Protein AF-A0A843EVI7-F1 (afdb_monomer)

Solvent-accessible surface area (backbone atoms only — not comparable to full-atom values): 4053 Å² total; per-residue (Å²): 141,85,88,86,82,62,78,87,46,49,68,34,57,73,72,32,74,67,48,34,50,54,54,52,51,51,55,53,51,52,52,50,48,55,24,59,79,66,72,25,95,46,72,76,48,46,78,67,50,92,80,84,76,65,66,72,65,34,54,56,60,73,76,106

Structure (mmCIF, N/CA/C/O backbone):
data_AF-A0A843EVI7-F1
#
_entry.id   AF-A0A843EVI7-F1
#
loop_
_atom_site.group_PDB
_atom_site.id
_atom_site.type_symbol
_atom_site.label_atom_id
_atom_site.label_alt_id
_atom_site.label_comp_id
_atom_site.label_asym_id
_atom_site.label_entity_id
_atom_site.label_seq_id
_atom_site.pdbx_PDB_ins_code
_atom_site.Cartn_x
_atom_site.Cartn_y
_atom_site.Cartn_z
_atom_site.occupancy
_atom_site.B_iso_or_equiv
_atom_site.auth_seq_id
_atom_site.auth_comp_id
_atom_site.auth_asym_id
_atom_site.auth_atom_id
_atom_site.pdbx_PDB_model_num
ATOM 1 N N . ASN A 1 1 ? 11.958 2.560 4.926 1.00 79.50 1 ASN A N 1
ATOM 2 C CA . ASN A 1 1 ? 11.128 3.416 4.046 1.00 79.50 1 ASN A CA 1
ATOM 3 C C . ASN A 1 1 ? 9.665 3.039 4.211 1.00 79.50 1 ASN A C 1
ATOM 5 O O . ASN A 1 1 ? 9.395 1.872 4.472 1.00 79.50 1 ASN A O 1
ATOM 9 N N . CYS A 1 2 ? 8.751 4.003 4.098 1.00 90.75 2 CYS A N 1
ATOM 10 C CA . CYS A 1 2 ? 7.300 3.818 4.220 1.00 90.75 2 CYS A CA 1
ATOM 11 C C . CYS A 1 2 ? 6.552 4.751 3.250 1.00 90.75 2 CYS A C 1
ATOM 13 O O . CYS A 1 2 ? 7.132 5.723 2.769 1.00 90.75 2 CYS A O 1
ATOM 15 N N . ALA A 1 3 ? 5.282 4.446 2.972 1.00 92.38 3 ALA A N 1
ATOM 16 C CA . ALA A 1 3 ? 4.367 5.324 2.242 1.00 92.38 3 ALA A CA 1
ATOM 17 C C . ALA A 1 3 ? 3.432 6.047 3.226 1.00 92.38 3 ALA A C 1
ATOM 19 O O . ALA A 1 3 ? 3.062 5.480 4.256 1.00 92.38 3 ALA A O 1
ATOM 20 N N . GLY A 1 4 ? 3.055 7.287 2.909 1.00 93.19 4 GLY A N 1
ATOM 21 C CA . GLY A 1 4 ? 2.158 8.110 3.722 1.00 93.19 4 GLY A CA 1
ATOM 22 C C . GLY A 1 4 ? 0.938 8.566 2.930 1.00 93.19 4 GLY A C 1
ATOM 23 O O . GLY A 1 4 ? 1.043 8.877 1.746 1.00 93.19 4 GLY A O 1
ATOM 24 N N . ALA A 1 5 ? -0.218 8.623 3.589 1.00 93.12 5 ALA A N 1
ATOM 25 C CA . ALA A 1 5 ? -1.458 9.120 3.007 1.00 93.12 5 ALA A CA 1
ATOM 26 C C . ALA A 1 5 ? -2.255 9.910 4.054 1.00 93.12 5 ALA A C 1
ATOM 28 O O . ALA A 1 5 ? -2.360 9.478 5.200 1.00 93.12 5 ALA A O 1
ATOM 29 N N . ALA A 1 6 ? -2.826 11.050 3.653 1.00 90.69 6 ALA A N 1
ATOM 30 C CA . ALA A 1 6 ? -3.662 11.892 4.516 1.00 90.69 6 ALA A CA 1
ATOM 31 C C . ALA A 1 6 ? -5.121 11.921 4.035 1.00 90.69 6 ALA A C 1
ATOM 33 O O . ALA A 1 6 ? -6.017 11.451 4.730 1.00 90.69 6 ALA A O 1
ATOM 34 N N . GLY A 1 7 ? -5.363 12.389 2.805 1.00 93.88 7 GLY A N 1
ATOM 35 C CA . GLY A 1 7 ? -6.722 12.502 2.257 1.00 93.88 7 GLY A CA 1
ATOM 36 C C . GLY A 1 7 ? -7.479 11.171 2.166 1.00 93.88 7 GLY A C 1
ATOM 37 O O . GLY A 1 7 ? -8.699 11.152 2.273 1.00 93.88 7 GLY A O 1
ATOM 38 N N . LEU A 1 8 ? -6.752 10.056 2.047 1.00 91.81 8 LEU A N 1
ATOM 39 C CA . LEU A 1 8 ? -7.300 8.704 1.893 1.00 91.81 8 LEU A CA 1
ATOM 40 C C . LEU A 1 8 ? -8.161 8.230 3.073 1.00 91.81 8 LEU A C 1
ATOM 42 O O . LEU A 1 8 ? -9.032 7.390 2.870 1.00 91.81 8 LEU A O 1
ATOM 46 N N . VAL A 1 9 ? -7.881 8.720 4.283 1.00 94.50 9 VAL A N 1
ATOM 47 C CA . VAL A 1 9 ? -8.564 8.307 5.523 1.00 94.50 9 VAL A CA 1
ATOM 48 C C . VAL A 1 9 ? -9.432 9.416 6.112 1.00 94.50 9 VAL A C 1
ATOM 50 O O . VAL A 1 9 ? -10.075 9.214 7.139 1.00 94.50 9 VAL A O 1
ATOM 53 N N . LEU A 1 10 ? -9.429 10.604 5.497 1.00 96.06 10 LEU A N 1
ATOM 54 C CA . LEU A 1 10 ? -10.036 11.803 6.069 1.00 96.06 10 LEU A CA 1
ATOM 55 C C . LEU A 1 10 ? -11.559 11.672 6.194 1.00 96.06 10 LEU A C 1
ATOM 57 O O . LEU A 1 10 ? -12.131 12.101 7.193 1.00 96.06 10 LEU A O 1
ATOM 61 N N . LYS A 1 11 ? -12.207 11.050 5.202 1.00 95.88 11 LYS A N 1
ATOM 62 C CA . LYS A 1 11 ? -13.654 10.816 5.221 1.00 95.88 11 LYS A CA 1
ATOM 63 C C . LYS A 1 11 ? -14.030 9.838 6.332 1.00 95.88 11 LYS A C 1
ATOM 65 O O . LYS A 1 11 ? -14.882 10.141 7.159 1.00 95.88 11 LYS A O 1
ATOM 70 N N . GLU A 1 12 ? -13.366 8.692 6.383 1.00 96.88 12 GLU A N 1
ATOM 71 C CA . GLU A 1 12 ? -13.636 7.641 7.361 1.00 96.88 12 GLU A CA 1
ATOM 72 C C . GLU A 1 12 ? -13.310 8.100 8.792 1.00 96.88 12 GLU A C 1
ATOM 74 O O . GLU A 1 12 ? -13.999 7.713 9.736 1.00 96.88 12 GLU A O 1
ATOM 79 N N . ALA A 1 13 ? -12.315 8.979 8.956 1.00 96.69 13 ALA A N 1
ATOM 80 C CA . ALA A 1 13 ? -11.976 9.592 10.239 1.00 96.69 13 ALA A CA 1
ATOM 81 C C . ALA A 1 13 ? -13.087 10.500 10.785 1.00 96.69 13 ALA A C 1
ATOM 83 O O . ALA A 1 13 ? -13.265 10.561 12.000 1.00 96.69 13 ALA A O 1
ATOM 84 N N . ALA A 1 14 ? -13.848 11.166 9.911 1.00 97.25 14 ALA A N 1
ATOM 85 C CA . ALA A 1 14 ? -15.013 11.952 10.312 1.00 97.25 14 ALA A CA 1
ATOM 86 C C . ALA A 1 14 ? -16.211 11.074 10.723 1.00 97.25 14 ALA A C 1
ATOM 88 O O . ALA A 1 14 ? -17.090 11.540 11.443 1.00 97.25 14 ALA A O 1
ATOM 89 N N . GLU A 1 15 ? -16.251 9.813 10.281 1.00 97.38 15 GLU A N 1
ATOM 90 C CA . GLU A 1 15 ? -17.339 8.880 10.582 1.00 97.38 15 GLU A CA 1
ATOM 91 C C . GLU A 1 15 ? -17.120 8.152 11.916 1.00 97.38 15 GLU A C 1
ATOM 93 O O . GLU A 1 15 ? -17.972 8.207 12.800 1.00 97.38 15 GLU A O 1
ATOM 98 N N . SER A 1 16 ? -16.009 7.417 12.066 1.00 98.12 16 SER A N 1
ATOM 99 C CA .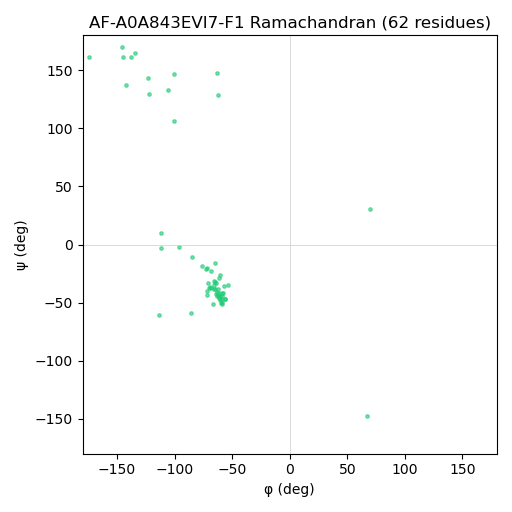 SER A 1 16 ? -15.665 6.708 13.311 1.00 98.12 16 SER A CA 1
ATOM 100 C C . SER A 1 16 ? -14.281 6.052 13.252 1.00 98.12 16 SER A C 1
ATOM 102 O O . SER A 1 16 ? -13.774 5.713 12.183 1.00 98.12 16 SER A O 1
ATOM 104 N N . ALA A 1 17 ? -13.715 5.727 14.419 1.00 97.94 17 ALA A N 1
ATOM 105 C CA . ALA A 1 17 ? -12.489 4.926 14.506 1.00 97.94 17 ALA A CA 1
ATOM 106 C C . ALA A 1 17 ? -12.619 3.551 13.818 1.00 97.94 17 ALA A C 1
ATOM 108 O O . ALA A 1 17 ? -11.668 3.074 13.200 1.00 97.94 17 ALA A O 1
ATOM 109 N N . GLU A 1 18 ? -13.793 2.917 13.883 1.00 98.44 18 GLU A N 1
ATOM 110 C CA . GLU A 1 18 ? -14.025 1.626 13.224 1.00 98.44 18 GLU A CA 1
ATOM 111 C C . GLU A 1 18 ? -14.092 1.742 11.697 1.00 98.44 18 GLU A C 1
ATOM 113 O O . GLU A 1 18 ? -13.630 0.844 10.993 1.00 98.44 18 GLU A O 1
ATOM 118 N N . ALA A 1 19 ? -14.609 2.852 11.160 1.00 98.06 19 ALA A N 1
ATOM 119 C CA . ALA A 1 19 ? -14.558 3.120 9.722 1.00 98.06 19 ALA A CA 1
ATOM 120 C C . ALA A 1 19 ? -13.108 3.246 9.232 1.00 98.06 19 ALA A C 1
ATOM 122 O O . ALA A 1 19 ? -12.739 2.614 8.239 1.00 98.06 19 ALA A O 1
ATOM 123 N N . VAL A 1 20 ? -12.262 3.962 9.981 1.00 97.75 20 VAL A N 1
ATOM 124 C CA . VAL A 1 20 ? -10.824 4.069 9.685 1.00 97.75 20 VAL A CA 1
ATOM 125 C C . VAL A 1 20 ? -10.149 2.702 9.722 1.00 97.75 20 VAL A C 1
ATOM 127 O O . VAL A 1 20 ? -9.436 2.354 8.782 1.00 97.75 20 VAL A O 1
ATOM 130 N N . LYS A 1 21 ? -10.392 1.892 10.762 1.00 98.12 21 LYS A N 1
ATOM 131 C CA . LYS A 1 21 ? -9.816 0.541 10.854 1.00 98.12 21 LYS A CA 1
ATOM 132 C C . LYS A 1 21 ? -10.182 -0.309 9.641 1.00 98.12 21 LYS A C 1
ATOM 134 O O . LYS A 1 21 ? -9.287 -0.890 9.037 1.00 98.12 21 LYS A O 1
ATOM 139 N N . ARG A 1 22 ? -11.456 -0.321 9.229 1.00 98.12 22 ARG A N 1
ATOM 140 C CA . ARG A 1 22 ? -11.895 -1.049 8.024 1.00 98.12 22 ARG A CA 1
ATOM 141 C C . ARG A 1 22 ? -11.165 -0.573 6.768 1.00 98.12 22 ARG A C 1
ATOM 143 O O . ARG A 1 22 ? -10.699 -1.403 5.992 1.00 98.12 22 ARG A O 1
ATOM 150 N N . LYS A 1 23 ? -11.022 0.743 6.587 1.00 97.56 23 LYS A N 1
ATOM 151 C CA . LYS A 1 23 ? -10.293 1.323 5.450 1.00 97.56 23 LYS A CA 1
ATOM 152 C C . LYS A 1 23 ? -8.822 0.904 5.437 1.00 97.56 23 LYS A C 1
ATOM 154 O O . LYS A 1 23 ? -8.320 0.483 4.399 1.00 97.56 23 LYS A O 1
ATOM 159 N N . LEU A 1 24 ? -8.151 0.970 6.586 1.00 97.62 24 LEU A N 1
ATOM 160 C CA . LEU A 1 24 ? -6.756 0.550 6.732 1.00 97.62 24 LEU A CA 1
ATOM 161 C C . LEU A 1 24 ? -6.576 -0.954 6.493 1.00 97.62 24 LEU A C 1
ATOM 163 O O . LEU A 1 24 ? -5.598 -1.351 5.863 1.00 97.62 24 LEU A O 1
ATOM 167 N N . THR A 1 25 ? -7.520 -1.788 6.939 1.00 98.25 25 THR A N 1
ATOM 168 C CA . THR A 1 25 ? -7.507 -3.228 6.647 1.00 98.25 25 THR A CA 1
ATOM 169 C C . THR A 1 25 ? -7.575 -3.489 5.145 1.00 98.25 25 THR A C 1
ATOM 171 O O . THR A 1 25 ? -6.782 -4.282 4.653 1.00 98.25 25 THR A O 1
ATOM 174 N N . ILE A 1 26 ? -8.447 -2.795 4.406 1.00 97.81 26 ILE A N 1
ATOM 175 C CA . ILE A 1 26 ? -8.533 -2.935 2.941 1.00 97.81 26 ILE A CA 1
ATOM 176 C C . ILE A 1 26 ? -7.190 -2.593 2.285 1.00 97.81 26 ILE A C 1
ATOM 178 O O . ILE A 1 26 ? -6.668 -3.400 1.525 1.00 97.81 26 ILE A O 1
ATOM 182 N N . ILE A 1 27 ? -6.589 -1.455 2.647 1.00 97.12 27 ILE A N 1
ATOM 183 C CA . ILE A 1 27 ? -5.289 -1.023 2.100 1.00 97.12 27 ILE A CA 1
ATOM 184 C C . ILE A 1 27 ? -4.196 -2.064 2.38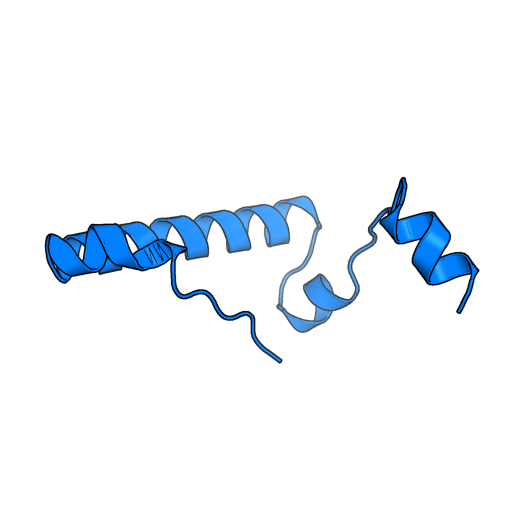1 1.00 97.12 27 ILE A C 1
ATOM 186 O O . ILE A 1 27 ? -3.371 -2.363 1.518 1.00 97.12 27 ILE A O 1
ATOM 190 N N . MET A 1 28 ? -4.181 -2.631 3.589 1.00 97.25 28 MET A N 1
ATOM 191 C CA . MET A 1 28 ? -3.227 -3.675 3.957 1.00 97.25 28 MET A CA 1
ATOM 192 C C . MET A 1 28 ? -3.415 -4.945 3.117 1.00 97.25 28 MET A C 1
ATOM 194 O O . MET A 1 28 ? -2.425 -5.532 2.682 1.00 97.25 28 MET A O 1
ATOM 198 N N . GLU A 1 29 ? -4.653 -5.380 2.881 1.00 98.50 29 GLU A N 1
ATOM 199 C CA . GLU A 1 29 ? -4.928 -6.563 2.059 1.00 98.50 29 GLU A CA 1
ATOM 200 C C . GLU A 1 29 ? -4.622 -6.322 0.573 1.00 98.50 29 GLU A C 1
ATOM 202 O O . GLU A 1 29 ? -4.046 -7.191 -0.079 1.00 98.50 29 GLU A O 1
ATOM 207 N N . GLU A 1 30 ? -4.894 -5.127 0.045 1.00 98.06 30 GLU A N 1
ATOM 208 C CA . GLU A 1 30 ? -4.505 -4.739 -1.318 1.00 98.06 30 GLU A CA 1
ATOM 209 C C . GLU A 1 30 ? -2.979 -4.718 -1.493 1.00 98.06 30 GLU A C 1
ATOM 211 O O . GLU A 1 30 ? -2.460 -5.221 -2.493 1.00 98.06 30 GLU A O 1
ATOM 216 N N . LEU A 1 31 ? -2.235 -4.221 -0.496 1.00 97.62 31 LEU A N 1
ATOM 217 C CA . LEU A 1 31 ? -0.771 -4.281 -0.498 1.00 97.62 31 LEU A CA 1
ATOM 218 C C . LEU A 1 31 ? -0.269 -5.732 -0.522 1.00 97.62 31 LEU A C 1
ATOM 220 O O . LEU A 1 31 ? 0.620 -6.062 -1.310 1.00 97.62 31 LEU A O 1
ATOM 224 N N . LYS A 1 32 ? -0.847 -6.615 0.301 1.00 98.00 32 LYS A N 1
ATOM 225 C CA . LYS A 1 32 ? -0.508 -8.048 0.291 1.00 98.00 32 LYS A CA 1
ATOM 226 C C . LYS A 1 32 ? -0.843 -8.704 -1.047 1.00 98.00 32 LYS A C 1
ATOM 228 O O . LYS A 1 32 ? -0.068 -9.532 -1.520 1.00 98.00 32 LYS A O 1
ATOM 233 N N . ALA A 1 33 ? -1.955 -8.329 -1.677 1.00 98.56 33 ALA A N 1
ATOM 234 C CA . ALA A 1 33 ? -2.313 -8.819 -3.003 1.00 98.56 33 ALA A CA 1
ATOM 235 C C . ALA A 1 33 ? -1.282 -8.386 -4.060 1.00 98.56 33 ALA A C 1
ATOM 237 O O . ALA A 1 33 ? -0.826 -9.218 -4.843 1.00 98.56 33 ALA A O 1
ATOM 238 N N . ALA A 1 34 ? -0.838 -7.126 -4.041 1.00 98.12 34 ALA A N 1
ATOM 239 C CA . ALA A 1 34 ? 0.226 -6.645 -4.924 1.00 98.12 34 ALA A CA 1
ATOM 240 C C . ALA A 1 34 ? 1.556 -7.385 -4.684 1.00 98.12 34 ALA A C 1
ATOM 242 O O . ALA A 1 34 ? 2.233 -7.781 -5.636 1.00 98.12 34 ALA A O 1
ATOM 243 N N . MET A 1 35 ? 1.908 -7.637 -3.419 1.00 98.25 35 MET A N 1
ATOM 244 C CA . MET A 1 35 ? 3.069 -8.450 -3.045 1.00 98.25 35 MET A CA 1
ATOM 245 C C . MET A 1 35 ? 2.970 -9.875 -3.599 1.00 98.25 35 MET A C 1
ATOM 247 O O . MET A 1 35 ? 3.911 -10.352 -4.228 1.00 98.25 35 MET A O 1
ATOM 251 N N . LEU A 1 36 ? 1.816 -10.528 -3.442 1.00 98.50 36 LEU A N 1
ATOM 252 C CA . LEU A 1 36 ? 1.57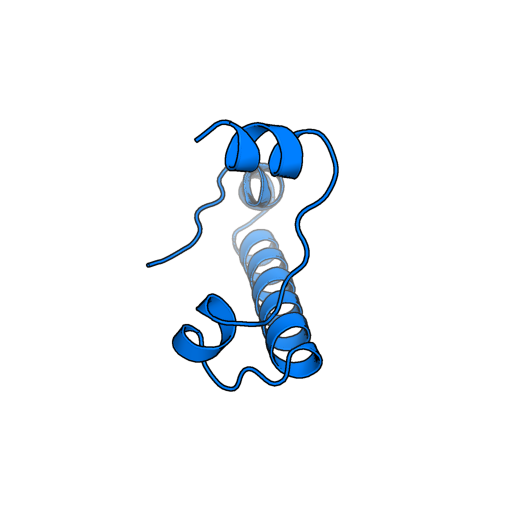0 -11.873 -3.962 1.00 98.50 36 LEU A CA 1
ATOM 253 C C . LEU A 1 36 ? 1.713 -11.929 -5.489 1.00 98.50 36 LEU A C 1
ATOM 255 O O . LEU A 1 36 ? 2.442 -12.772 -6.007 1.00 98.50 36 LEU A O 1
ATOM 259 N N . LEU A 1 37 ? 1.055 -11.016 -6.207 1.00 98.44 37 LEU A N 1
ATOM 260 C CA . LEU A 1 37 ? 1.032 -10.996 -7.674 1.00 98.44 37 LEU A CA 1
ATOM 261 C C . LEU A 1 37 ? 2.391 -10.657 -8.297 1.00 98.44 37 LEU A C 1
ATOM 263 O O . L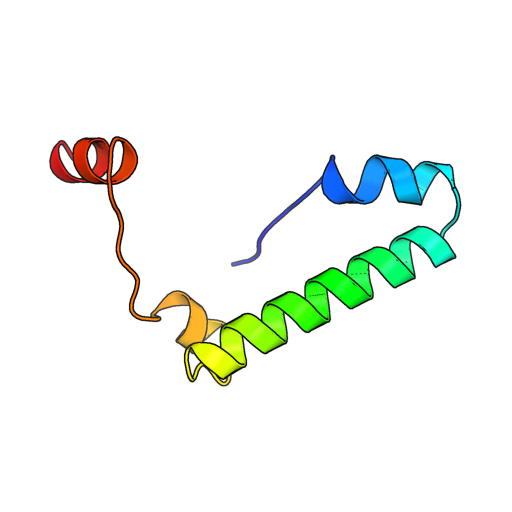EU A 1 37 ? 2.656 -11.028 -9.439 1.00 98.44 37 LEU A O 1
ATOM 267 N N . THR A 1 38 ? 3.263 -9.983 -7.550 1.00 98.00 38 THR A N 1
ATOM 268 C CA . THR A 1 38 ? 4.637 -9.677 -7.972 1.00 98.00 38 THR A CA 1
ATOM 269 C C . THR A 1 38 ? 5.670 -10.676 -7.448 1.00 98.00 38 THR A C 1
ATOM 271 O O . THR A 1 38 ? 6.847 -10.554 -7.783 1.00 98.00 38 THR A O 1
ATOM 274 N N . GLY A 1 39 ? 5.258 -11.673 -6.656 1.00 98.00 39 GLY A N 1
ATOM 275 C CA . GLY A 1 39 ? 6.158 -12.668 -6.067 1.00 98.00 39 GLY A CA 1
ATOM 276 C C . GLY A 1 39 ? 7.083 -12.103 -4.983 1.00 98.00 39 GLY A C 1
ATOM 277 O O . GLY A 1 39 ? 8.202 -12.584 -4.818 1.00 98.00 39 GLY A O 1
ATOM 278 N N . SER A 1 40 ? 6.639 -11.076 -4.258 1.00 98.25 40 SER A N 1
ATOM 279 C CA . SER A 1 40 ? 7.422 -10.365 -3.245 1.00 98.25 40 SER A CA 1
ATOM 280 C C . SER A 1 40 ? 7.045 -10.826 -1.826 1.00 98.25 40 SER A C 1
ATOM 282 O O . SER A 1 40 ? 5.987 -10.436 -1.338 1.00 98.25 40 SER A O 1
ATOM 284 N N . PRO A 1 41 ? 7.872 -11.619 -1.116 1.00 97.00 41 PRO A N 1
ATOM 285 C CA . PRO A 1 41 ? 7.537 -12.118 0.224 1.00 97.00 41 PRO A CA 1
ATOM 286 C C . PRO A 1 41 ? 7.675 -11.059 1.329 1.00 97.00 41 PRO A C 1
ATOM 288 O O . PRO A 1 41 ? 7.121 -11.217 2.414 1.00 97.00 41 PRO A O 1
ATOM 291 N N . ASP A 1 42 ? 8.408 -9.978 1.067 1.00 97.00 42 ASP A N 1
ATOM 292 C CA . ASP A 1 42 ? 8.645 -8.886 2.005 1.00 97.00 42 ASP A CA 1
ATOM 293 C C . ASP A 1 42 ? 8.749 -7.529 1.285 1.00 97.00 42 ASP A C 1
ATOM 295 O O . ASP A 1 42 ? 8.815 -7.441 0.055 1.00 97.00 42 ASP A O 1
ATOM 299 N N . ILE A 1 43 ? 8.762 -6.448 2.069 1.00 96.25 43 ILE A N 1
ATOM 300 C CA . ILE A 1 43 ? 8.819 -5.069 1.558 1.00 96.25 43 ILE A CA 1
ATOM 301 C C . ILE A 1 43 ? 10.124 -4.789 0.804 1.00 96.25 43 ILE A C 1
ATOM 303 O O . ILE A 1 43 ? 10.123 -4.022 -0.156 1.00 96.25 43 ILE A O 1
ATOM 307 N N . LYS A 1 44 ? 11.237 -5.411 1.214 1.00 96.00 44 LYS A N 1
ATOM 308 C CA . LYS A 1 44 ? 12.538 -5.225 0.558 1.00 96.00 44 LYS A CA 1
ATOM 309 C C . LYS A 1 44 ? 12.534 -5.831 -0.844 1.00 96.00 44 LYS A C 1
ATOM 311 O O . LYS A 1 44 ? 13.125 -5.271 -1.763 1.00 96.00 44 LYS A O 1
ATOM 316 N N . THR A 1 45 ? 11.868 -6.962 -1.022 1.00 97.25 45 THR A N 1
ATOM 317 C CA . THR A 1 45 ? 11.709 -7.596 -2.328 1.00 97.25 45 THR A CA 1
ATOM 318 C C . THR A 1 45 ? 10.748 -6.786 -3.186 1.00 97.25 45 THR A C 1
ATOM 320 O O . THR A 1 45 ? 11.081 -6.475 -4.326 1.00 97.25 45 THR A O 1
ATOM 323 N N . LEU A 1 46 ? 9.629 -6.331 -2.609 1.00 97.12 46 LEU A N 1
ATOM 324 C CA . LEU A 1 46 ? 8.657 -5.485 -3.305 1.00 97.12 46 LEU A CA 1
ATOM 325 C C . LEU A 1 46 ? 9.289 -4.192 -3.836 1.00 97.12 46 LEU A C 1
ATOM 327 O O . LEU A 1 46 ? 9.032 -3.813 -4.975 1.00 97.12 46 LEU A O 1
ATOM 331 N N . SER A 1 47 ? 10.161 -3.538 -3.059 1.00 96.06 47 SER A N 1
ATOM 332 C CA . SER A 1 47 ? 10.834 -2.307 -3.499 1.00 96.06 47 SER A CA 1
ATOM 333 C C . SER A 1 47 ? 11.777 -2.502 -4.690 1.00 96.06 47 SER A C 1
ATOM 335 O O . SER A 1 47 ? 12.175 -1.521 -5.306 1.00 96.06 47 SER A O 1
ATOM 337 N N . ASN A 1 48 ? 12.149 -3.747 -4.999 1.00 95.94 48 ASN A N 1
ATOM 338 C CA . ASN A 1 48 ? 13.001 -4.109 -6.133 1.00 95.94 48 ASN A CA 1
ATOM 339 C C . ASN A 1 48 ? 12.233 -4.895 -7.211 1.00 95.94 48 ASN A C 1
ATOM 341 O O . ASN A 1 48 ? 12.846 -5.453 -8.123 1.00 95.94 48 ASN A O 1
ATOM 345 N N . ALA A 1 49 ? 10.904 -4.982 -7.107 1.00 97.00 49 ALA A N 1
ATOM 346 C CA . ALA A 1 49 ? 10.092 -5.704 -8.071 1.00 97.00 49 ALA A CA 1
ATOM 347 C C . ALA A 1 49 ? 10.197 -5.068 -9.468 1.00 97.00 49 ALA A C 1
ATOM 349 O O . ALA A 1 49 ? 10.337 -3.850 -9.630 1.00 97.00 49 ALA A O 1
ATOM 350 N N . ARG A 1 50 ? 10.103 -5.915 -10.501 1.00 97.00 50 ARG A N 1
ATOM 351 C CA . ARG A 1 50 ? 10.071 -5.453 -11.893 1.00 97.00 50 ARG A CA 1
ATOM 352 C C . ARG A 1 50 ? 8.841 -4.577 -12.107 1.00 97.00 50 ARG A C 1
ATOM 354 O O . ARG A 1 50 ? 7.725 -4.996 -11.812 1.00 97.00 50 ARG A O 1
ATOM 361 N N . HIS A 1 51 ? 9.059 -3.396 -12.659 1.00 95.88 51 HIS A N 1
ATOM 362 C CA . HIS A 1 51 ? 8.021 -2.432 -12.986 1.00 95.88 51 HIS A CA 1
ATOM 363 C C . HIS A 1 51 ? 8.315 -1.816 -14.353 1.00 95.88 51 HIS A C 1
ATOM 365 O O . HIS A 1 51 ? 9.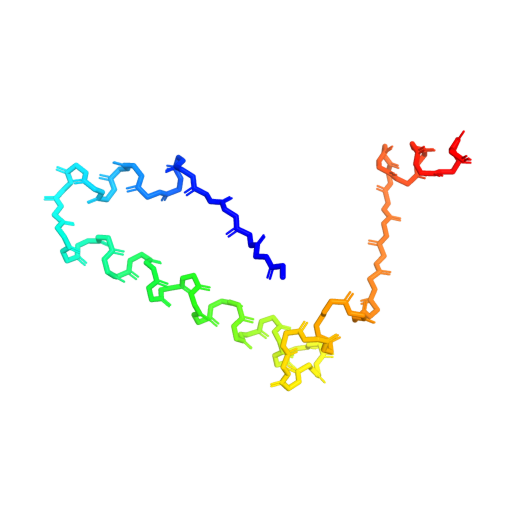432 -1.905 -14.863 1.00 95.88 51 HIS A O 1
ATOM 371 N N . VAL A 1 52 ? 7.294 -1.216 -14.954 1.00 97.25 52 VAL A N 1
ATOM 372 C CA . VAL A 1 52 ? 7.406 -0.483 -16.215 1.00 97.25 52 VAL A CA 1
ATOM 373 C C . VAL A 1 52 ? 6.918 0.935 -15.950 1.00 97.25 52 VAL A C 1
ATOM 375 O O . VAL A 1 52 ? 5.840 1.111 -15.385 1.00 97.25 52 VAL A O 1
ATOM 378 N N . VAL A 1 53 ? 7.711 1.930 -16.343 1.00 97.25 53 VAL A N 1
ATOM 379 C CA . VAL A 1 53 ? 7.334 3.349 -16.303 1.00 97.25 53 VAL A CA 1
ATOM 380 C C . VAL A 1 53 ? 7.055 3.797 -17.734 1.00 97.25 53 VAL A C 1
ATOM 382 O O . VAL A 1 53 ? 7.828 3.472 -18.632 1.00 97.25 53 VAL A O 1
ATOM 385 N N . LEU A 1 54 ? 5.945 4.502 -17.955 1.00 97.31 54 LEU A N 1
ATOM 386 C CA . LEU A 1 54 ? 5.481 4.940 -19.278 1.00 97.31 54 LEU A CA 1
ATOM 387 C C . LEU A 1 54 ? 5.048 6.417 -19.240 1.00 97.31 54 LEU A C 1
ATOM 389 O O . LEU A 1 54 ? 4.799 6.960 -18.164 1.00 97.31 54 LEU A O 1
ATOM 393 N N . GLY A 1 55 ? 4.910 7.035 -20.419 1.00 97.06 55 GLY A N 1
ATOM 394 C CA . GLY A 1 55 ? 4.377 8.393 -20.595 1.00 97.06 55 GLY A CA 1
ATOM 395 C C . GLY A 1 55 ? 5.269 9.488 -20.008 1.00 97.06 55 GLY A C 1
ATOM 396 O O . GLY A 1 55 ? 6.486 9.327 -19.939 1.00 97.06 55 GLY A O 1
ATOM 397 N N . GLU A 1 56 ? 4.646 10.566 -19.529 1.00 97.50 56 GLU A N 1
ATOM 398 C CA . GLU A 1 56 ? 5.325 11.758 -18.991 1.00 97.50 56 GLU A CA 1
ATOM 399 C C . GLU A 1 56 ? 6.341 11.422 -17.886 1.00 97.50 56 GLU A C 1
ATOM 401 O O . GLU A 1 56 ? 7.398 12.037 -17.790 1.00 97.50 56 GLU A O 1
ATOM 406 N N . THR A 1 57 ? 6.065 10.408 -17.056 1.00 97.31 57 THR A N 1
ATOM 407 C CA . THR A 1 57 ? 7.006 9.979 -16.008 1.00 97.31 57 THR A CA 1
ATOM 408 C C . THR A 1 57 ? 8.254 9.310 -16.588 1.00 97.31 57 THR A C 1
ATOM 410 O O . THR A 1 57 ? 9.344 9.485 -16.050 1.00 97.31 57 THR A O 1
ATOM 413 N N . ALA A 1 58 ? 8.118 8.544 -17.675 1.00 97.44 58 ALA A N 1
ATOM 414 C CA . ALA A 1 58 ? 9.263 7.929 -18.343 1.00 97.44 58 ALA A CA 1
ATOM 415 C C . ALA A 1 58 ? 10.105 8.975 -19.083 1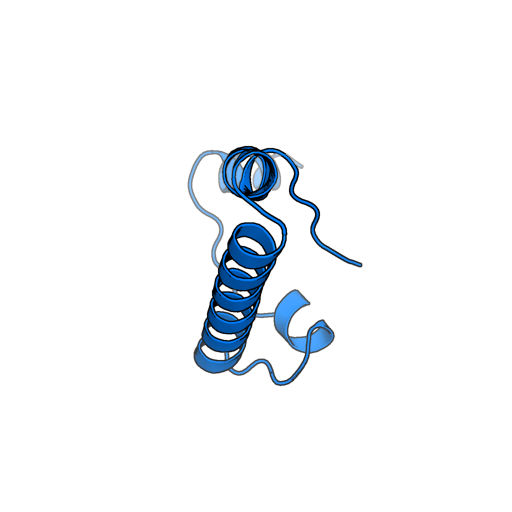.00 97.44 58 ALA A C 1
ATOM 417 O O . ALA A 1 58 ? 11.330 8.911 -19.023 1.00 97.44 58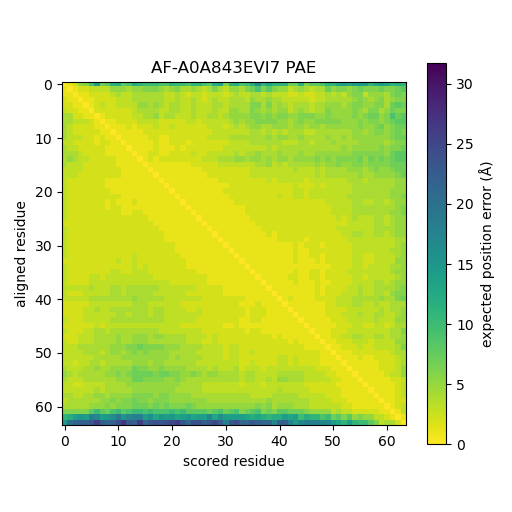 ALA A O 1
ATOM 418 N N . GLU A 1 59 ? 9.446 9.941 -19.729 1.00 97.25 59 GLU A N 1
ATOM 419 C CA . GLU A 1 59 ? 10.097 11.086 -20.377 1.00 97.25 59 GLU 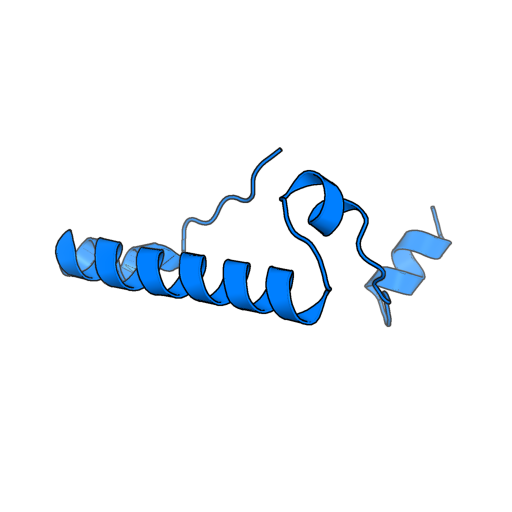A CA 1
ATOM 420 C C . GLU A 1 59 ? 10.916 11.884 -19.358 1.00 97.25 59 GLU A C 1
ATOM 422 O O . GLU A 1 59 ? 12.120 12.042 -19.538 1.00 97.25 59 GLU A O 1
ATOM 427 N N . TRP A 1 60 ? 10.308 12.253 -18.226 1.00 97.19 60 TRP A N 1
ATOM 428 C CA . TRP A 1 60 ? 10.992 12.966 -17.145 1.00 97.19 60 TRP A CA 1
ATOM 429 C C . TRP A 1 60 ? 12.235 12.228 -16.632 1.00 97.19 60 TRP A C 1
ATOM 431 O O . TRP A 1 60 ? 13.285 12.835 -16.448 1.00 97.19 60 TRP A O 1
ATOM 441 N N . ILE A 1 61 ? 12.136 10.918 -16.372 1.00 96.38 61 ILE A N 1
ATOM 442 C CA . ILE A 1 61 ? 13.276 10.126 -15.876 1.00 96.38 61 ILE A CA 1
ATOM 443 C C . ILE A 1 61 ? 14.388 10.033 -16.928 1.00 96.38 61 ILE A C 1
ATOM 445 O O . ILE A 1 61 ? 15.554 10.001 -16.556 1.00 96.38 61 ILE A O 1
ATOM 449 N N . GLY A 1 62 ? 14.046 9.972 -18.218 1.00 93.19 62 GLY A N 1
ATOM 450 C CA . GLY A 1 62 ? 15.026 9.914 -19.305 1.00 93.19 62 GLY A CA 1
ATOM 451 C C . GLY A 1 62 ? 15.779 11.226 -19.545 1.00 93.19 62 GLY A C 1
ATOM 452 O O . GLY A 1 62 ? 16.850 11.201 -20.147 1.00 93.19 62 GLY A O 1
ATOM 453 N N . GLU A 1 63 ? 15.233 12.353 -19.085 1.00 87.75 63 GLU A N 1
ATOM 454 C CA . GLU A 1 63 ? 15.892 13.665 -19.109 1.00 87.75 63 GLU A CA 1
ATOM 455 C C . GLU A 1 63 ? 16.826 13.904 -17.905 1.00 87.75 63 GLU A C 1
ATOM 457 O O . GLU A 1 63 ? 17.582 14.880 -17.912 1.00 87.75 63 GLU A O 1
ATOM 462 N N . MET A 1 64 ? 16.786 13.036 -16.884 1.00 58.88 64 MET A N 1
ATOM 463 C CA . MET A 1 64 ? 17.698 13.056 -15.728 1.00 58.88 64 MET A CA 1
ATOM 464 C C . MET A 1 64 ? 19.004 12.306 -16.004 1.00 58.88 64 MET A C 1
ATOM 466 O O . MET A 1 64 ? 20.045 12.783 -15.493 1.00 58.88 64 ME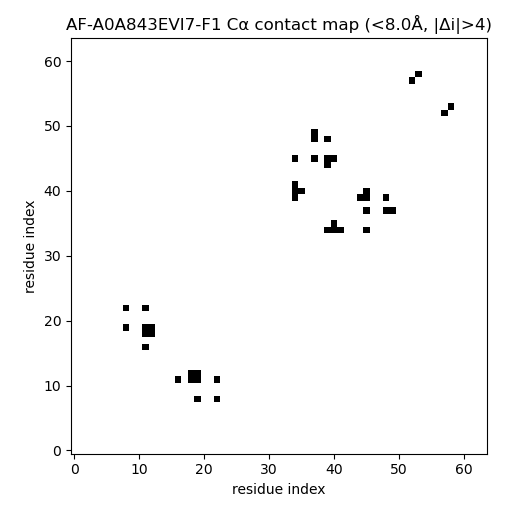T A O 1
#

Sequence (64 aa):
NCAGAAGLVLKEAAESAEAVKRKLTIIMEELKAAMLLTGSPDIKTLSNARHVVLGETAEWIGEM

Secondary structure (DSSP, 8-state):
-----SHHHHHHHHH-HHHHHHHHHHHHHHHHHHHHHHT-SSHHHHTT------THHHHHHHT-

Radius of gyration: 15.85 Å; Cα contacts (8 Å, |Δi|>4): 22; chains: 1; bounding box: 35×26×35 Å

pLDDT: mean 95.7, std 5.54, range [58.88, 98.56]

Mean predicted aligned error: 3.37 Å

Foldseek 3Di:
DDDDDDVQQPVLVVVDPVSSVVSVVVVVVVVVVLCVVQVHPDPVSVVVGDDDDDDPRVVVVVVD